Protein AF-A0A6V7LMK2-F1 (afdb_monomer_lite)

Organism: NCBI:txid1563983

Secondary structure (DSSP, 8-state):
--HHHHHHHHHHTTBTTB--TT-EEEEE--TT-HHHHHHHHT--SEEEEE-

pLDDT: mean 81.12, std 8.82, range [52.75, 92.94]

Structure (mmCIF, N/CA/C/O backbone):
data_AF-A0A6V7LMK2-F1
#
_entry.id   AF-A0A6V7LMK2-F1
#
loop_
_atom_site.group_PDB
_atom_site.id
_atom_site.type_symbol
_atom_site.label_atom_id
_atom_site.label_alt_id
_atom_site.label_comp_id
_atom_site.label_asym_id
_atom_site.label_entity_id
_atom_site.label_seq_id
_atom_site.pdbx_PDB_ins_code
_atom_site.Cartn_x
_atom_site.Cartn_y
_atom_site.Cartn_z
_atom_site.occupancy
_atom_site.B_iso_or_equiv
_atom_site.auth_seq_id
_atom_site.auth_comp_id
_atom_site.auth_asym_id
_atom_site.auth_atom_id
_atom_site.pdbx_PDB_model_num
ATOM 1 N N . MET A 1 1 ? 14.510 -1.214 -7.304 1.00 52.75 1 MET A N 1
ATOM 2 C CA . MET A 1 1 ? 13.680 0.006 -7.283 1.00 52.75 1 MET A CA 1
ATOM 3 C C . MET A 1 1 ? 14.624 1.179 -7.200 1.00 52.75 1 MET A C 1
ATOM 5 O O . MET A 1 1 ? 15.517 1.150 -6.359 1.00 52.75 1 MET A O 1
ATOM 9 N N . SER A 1 2 ? 14.526 2.106 -8.144 1.00 63.19 2 SER A N 1
ATOM 10 C CA . SER A 1 2 ? 15.367 3.301 -8.162 1.00 63.19 2 SER A CA 1
ATOM 11 C C . SER A 1 2 ? 14.910 4.266 -7.059 1.00 63.19 2 SER A C 1
ATOM 13 O O . SER A 1 2 ? 13.742 4.246 -6.675 1.00 63.19 2 SER A O 1
ATOM 15 N N . GLU A 1 3 ? 15.792 5.122 -6.534 1.00 59.97 3 GLU A N 1
ATOM 16 C CA . GLU A 1 3 ? 15.394 6.174 -5.574 1.00 59.97 3 GLU A CA 1
ATOM 17 C C . GLU A 1 3 ? 14.290 7.091 -6.130 1.00 59.97 3 GLU A C 1
ATOM 19 O O . GLU A 1 3 ? 13.468 7.605 -5.373 1.00 59.97 3 GLU A O 1
ATOM 24 N N . ALA A 1 4 ? 14.226 7.251 -7.456 1.00 69.06 4 ALA A N 1
ATOM 25 C CA . ALA A 1 4 ? 13.188 8.030 -8.121 1.00 69.06 4 ALA A CA 1
ATOM 26 C C . ALA A 1 4 ? 11.786 7.421 -7.934 1.00 69.06 4 ALA A C 1
ATOM 28 O O . ALA A 1 4 ? 10.828 8.167 -7.731 1.00 69.06 4 ALA A O 1
ATOM 29 N N . ASP A 1 5 ? 11.671 6.088 -7.924 1.00 69.06 5 ASP A N 1
ATOM 30 C CA . ASP A 1 5 ? 10.392 5.392 -7.720 1.00 69.06 5 ASP A CA 1
ATOM 31 C C . ASP A 1 5 ? 9.868 5.610 -6.295 1.00 69.06 5 ASP A C 1
ATOM 33 O O . ASP A 1 5 ? 8.663 5.751 -6.079 1.00 69.06 5 ASP A O 1
ATOM 37 N N . LEU A 1 6 ? 10.778 5.696 -5.317 1.00 70.69 6 LEU A N 1
ATOM 38 C CA . LEU A 1 6 ? 10.429 5.964 -3.925 1.00 70.69 6 LEU A CA 1
ATOM 39 C C . LEU A 1 6 ? 9.903 7.395 -3.756 1.00 70.69 6 LEU A C 1
ATOM 41 O O . LEU A 1 6 ? 8.832 7.586 -3.187 1.00 70.69 6 LEU A O 1
ATOM 45 N N . ILE A 1 7 ? 10.600 8.391 -4.314 1.00 76.88 7 ILE A N 1
ATOM 46 C CA . ILE A 1 7 ? 10.177 9.802 -4.257 1.00 76.88 7 ILE A CA 1
ATOM 47 C C . ILE A 1 7 ? 8.836 10.001 -4.975 1.00 76.88 7 ILE A C 1
ATOM 49 O O . ILE A 1 7 ? 7.963 10.712 -4.472 1.00 76.88 7 ILE A O 1
ATOM 53 N N . TYR A 1 8 ? 8.647 9.355 -6.129 1.00 73.69 8 TYR A N 1
ATOM 54 C CA . TYR A 1 8 ? 7.387 9.378 -6.873 1.00 73.69 8 TYR A CA 1
ATOM 55 C C . TYR A 1 8 ? 6.229 8.834 -6.027 1.00 73.69 8 TYR A C 1
ATOM 57 O O . TYR A 1 8 ? 5.196 9.489 -5.874 1.00 73.69 8 TYR A O 1
ATOM 65 N N . THR A 1 9 ? 6.451 7.678 -5.406 1.00 75.50 9 THR A N 1
ATOM 66 C CA . THR A 1 9 ? 5.487 6.977 -4.555 1.00 75.50 9 THR A CA 1
ATOM 67 C C . THR A 1 9 ? 5.126 7.796 -3.310 1.00 75.50 9 THR A C 1
ATOM 69 O O . THR A 1 9 ? 3.945 7.998 -3.023 1.00 75.50 9 THR A O 1
ATOM 72 N N . GLU A 1 10 ? 6.112 8.357 -2.605 1.00 79.69 10 GLU A N 1
ATOM 73 C CA . GLU A 1 10 ? 5.872 9.198 -1.424 1.00 79.69 10 GLU A CA 1
ATOM 74 C C . GLU A 1 10 ? 5.157 10.511 -1.754 1.00 79.69 10 GLU A C 1
ATOM 76 O O . GLU A 1 10 ? 4.300 10.961 -0.986 1.00 79.69 10 GLU A O 1
ATOM 81 N N . THR A 1 11 ? 5.475 11.110 -2.904 1.00 79.19 11 THR A N 1
ATOM 82 C CA . THR A 1 11 ? 4.821 12.340 -3.366 1.00 79.19 11 THR A CA 1
ATOM 83 C C . THR A 1 11 ? 3.354 12.083 -3.705 1.00 79.19 11 THR A C 1
ATOM 85 O O . THR A 1 11 ? 2.488 12.856 -3.296 1.00 79.19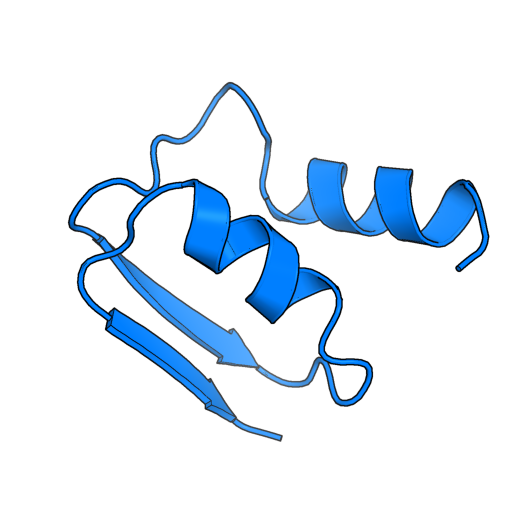 11 THR A O 1
ATOM 88 N N . LEU A 1 12 ? 3.058 10.977 -4.396 1.00 78.62 12 LEU A N 1
ATOM 89 C CA . LEU A 1 12 ? 1.690 10.549 -4.711 1.00 78.62 12 LEU A CA 1
ATOM 90 C C . LEU A 1 12 ? 0.861 10.262 -3.459 1.00 78.62 12 LEU A C 1
ATOM 92 O O . LEU A 1 12 ? -0.298 10.662 -3.386 1.00 78.62 12 LEU A O 1
ATOM 96 N N . MET A 1 13 ? 1.466 9.619 -2.461 1.00 75.69 13 MET A N 1
ATOM 97 C CA . MET A 1 13 ? 0.831 9.377 -1.165 1.00 75.69 13 MET A CA 1
ATOM 98 C C . MET A 1 13 ? 0.767 10.617 -0.270 1.00 75.69 13 MET A C 1
ATOM 100 O O . MET A 1 13 ? 0.239 10.534 0.830 1.00 75.69 13 MET A O 1
ATOM 104 N N . GLN A 1 14 ? 1.337 11.760 -0.665 1.00 79.19 14 GLN A N 1
ATOM 105 C CA . GLN A 1 14 ? 1.444 12.941 0.202 1.00 79.19 14 GLN A CA 1
ATOM 106 C C . GLN A 1 14 ? 1.882 12.580 1.634 1.00 79.19 14 GLN A C 1
ATOM 108 O O . GLN A 1 14 ? 1.273 13.009 2.625 1.00 79.19 14 GLN A O 1
ATOM 113 N N . ARG A 1 15 ? 2.915 11.733 1.734 1.00 72.75 15 ARG A N 1
ATOM 114 C CA . ARG A 1 15 ? 3.321 11.106 2.995 1.00 72.75 15 ARG A CA 1
ATOM 115 C C . ARG A 1 15 ? 3.546 12.169 4.077 1.00 72.75 15 ARG A C 1
ATOM 117 O O . ARG A 1 15 ? 4.264 13.144 3.870 1.00 72.75 15 ARG A O 1
ATOM 124 N N . GLY A 1 16 ? 2.892 12.003 5.226 1.00 75.69 16 GLY A N 1
ATOM 125 C CA . GLY A 1 16 ? 2.970 12.939 6.356 1.00 75.69 16 GLY A CA 1
ATOM 126 C C . GLY A 1 16 ? 1.960 14.094 6.345 1.00 75.69 16 GLY A C 1
ATOM 127 O O . GLY A 1 16 ? 1.863 14.799 7.348 1.00 75.69 16 GLY A O 1
ATOM 128 N N . LYS A 1 17 ? 1.179 14.283 5.272 1.00 81.19 17 LYS A N 1
ATOM 129 C CA . LYS A 1 17 ? 0.010 15.187 5.269 1.00 81.19 17 LYS A CA 1
ATOM 130 C C . LYS A 1 17 ? -1.297 14.430 5.461 1.00 81.19 17 LYS A C 1
ATOM 132 O O . LYS A 1 17 ? -2.143 14.862 6.239 1.00 81.19 17 LYS A O 1
ATOM 137 N N . GLU A 1 18 ? -1.433 13.296 4.782 1.00 80.75 18 GLU A N 1
ATOM 138 C CA . GLU A 1 18 ? -2.634 12.470 4.813 1.00 80.75 18 GLU A CA 1
ATOM 139 C C . GLU A 1 18 ? -2.378 11.208 5.651 1.00 80.75 18 GLU A C 1
ATOM 141 O O . GLU A 1 18 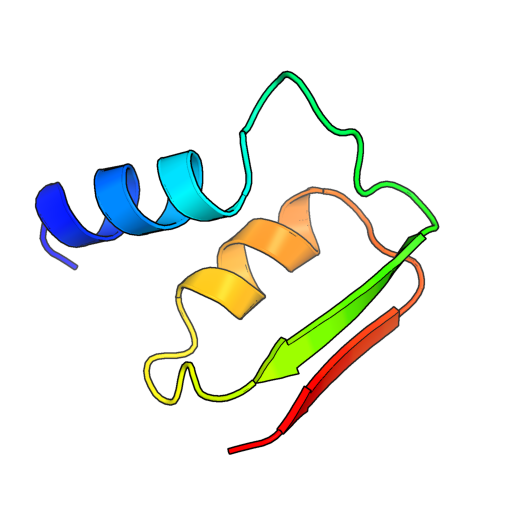? -1.385 10.507 5.459 1.00 80.75 18 GLU A O 1
ATOM 146 N N . SER A 1 19 ? -3.274 10.904 6.592 1.00 83.81 19 SER A N 1
ATOM 147 C CA . SER A 1 19 ? -3.271 9.607 7.276 1.00 83.81 19 SER A CA 1
ATOM 148 C C . SER A 1 19 ? -4.137 8.626 6.497 1.00 83.81 19 SER A C 1
ATOM 150 O O . SER A 1 19 ? -5.294 8.929 6.189 1.00 83.81 19 SER A O 1
ATOM 152 N N . TYR A 1 20 ? -3.587 7.450 6.209 1.00 86.38 20 TYR A N 1
ATOM 153 C CA . TYR A 1 20 ? -4.271 6.366 5.501 1.00 86.38 20 TYR A CA 1
ATOM 154 C C . TYR A 1 20 ? -4.817 5.280 6.433 1.00 86.38 20 TYR A C 1
ATOM 156 O O . TYR A 1 20 ? -5.472 4.340 5.980 1.00 86.38 20 TYR A O 1
ATOM 164 N N . THR A 1 21 ? -4.601 5.413 7.743 1.00 89.94 21 THR A N 1
ATOM 165 C CA . THR A 1 21 ? -5.012 4.409 8.723 1.00 89.94 21 THR A CA 1
ATOM 166 C C . THR A 1 21 ? -6.529 4.257 8.757 1.00 89.94 21 THR A C 1
ATOM 168 O O . THR A 1 21 ? -7.265 5.225 8.939 1.00 89.94 21 THR A O 1
ATOM 171 N N . GLY A 1 22 ? -7.008 3.025 8.574 1.00 90.25 22 GLY A N 1
ATOM 172 C CA . GLY A 1 22 ? -8.439 2.711 8.590 1.00 90.25 22 GLY A CA 1
ATOM 173 C C . GLY A 1 22 ? -9.245 3.263 7.405 1.00 90.25 22 GLY A C 1
ATOM 174 O O . GLY A 1 22 ? -10.470 3.129 7.402 1.00 90.25 22 GLY A O 1
ATOM 175 N N . LYS A 1 23 ? -8.592 3.855 6.396 1.00 90.31 23 LYS A N 1
ATOM 176 C CA . LYS A 1 23 ? -9.253 4.353 5.183 1.00 90.31 23 LYS A CA 1
ATOM 177 C C . LYS A 1 23 ? -9.341 3.277 4.105 1.00 90.31 23 LYS A C 1
ATOM 179 O O . LYS A 1 23 ? -8.575 2.311 4.100 1.00 90.31 23 LYS A O 1
ATOM 184 N N . GLU A 1 24 ? -10.291 3.461 3.199 1.00 91.19 24 GLU A N 1
ATOM 185 C CA . GLU A 1 24 ? -10.428 2.662 1.983 1.00 91.19 24 GLU A CA 1
ATOM 186 C C . GLU A 1 24 ? -9.773 3.423 0.829 1.00 91.19 24 GLU A C 1
ATOM 188 O O . GLU A 1 24 ? -10.020 4.615 0.645 1.00 91.19 24 GLU A O 1
ATOM 193 N N . ILE A 1 25 ? -8.886 2.751 0.100 1.00 88.94 25 ILE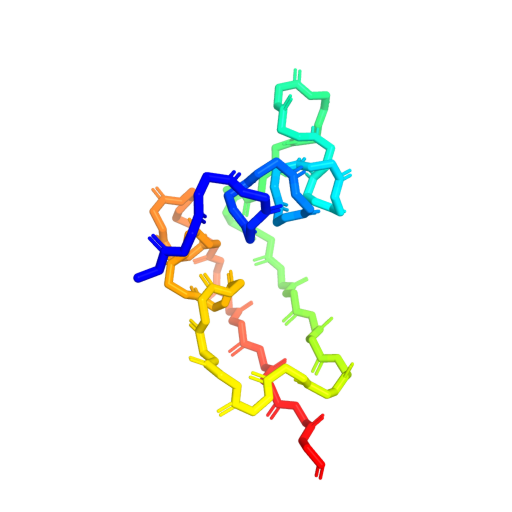 A N 1
ATOM 194 C CA . ILE A 1 25 ? -8.014 3.358 -0.906 1.00 88.94 25 ILE A CA 1
ATOM 195 C C . ILE A 1 25 ? -8.223 2.637 -2.229 1.00 88.94 25 ILE A C 1
ATOM 197 O O . ILE A 1 25 ? -8.261 1.407 -2.267 1.00 88.94 25 ILE A O 1
ATOM 201 N N . VAL A 1 26 ? -8.333 3.401 -3.313 1.00 90.12 26 VAL A N 1
ATOM 202 C CA . VAL A 1 26 ? -8.400 2.871 -4.675 1.00 90.12 26 VAL A CA 1
ATOM 203 C C . VAL A 1 26 ? -7.185 3.362 -5.447 1.00 90.12 26 VAL A C 1
ATOM 205 O O . VAL A 1 26 ? -6.951 4.566 -5.538 1.00 90.12 26 VAL A O 1
ATOM 208 N N . ILE A 1 27 ? -6.418 2.423 -5.989 1.00 88.06 27 ILE A N 1
ATOM 209 C CA . ILE A 1 27 ? -5.297 2.676 -6.887 1.00 88.06 27 ILE A CA 1
ATOM 210 C C . ILE A 1 27 ? -5.777 2.349 -8.301 1.00 88.06 27 ILE A C 1
ATOM 212 O O . ILE A 1 27 ? -6.269 1.248 -8.541 1.00 88.06 27 ILE A O 1
ATOM 216 N N . LEU A 1 28 ? -5.661 3.312 -9.214 1.00 87.06 28 LEU A N 1
ATOM 217 C CA . LEU A 1 28 ? -5.972 3.143 -10.634 1.00 87.06 28 LEU A CA 1
ATOM 218 C C . LEU A 1 28 ? -4.642 3.043 -11.397 1.00 87.06 28 LEU A C 1
ATOM 220 O O . LEU A 1 28 ? -3.897 4.022 -11.451 1.00 87.06 28 LEU A O 1
ATOM 224 N N . GLY A 1 29 ? -4.329 1.868 -11.941 1.00 84.94 29 GLY A N 1
ATOM 225 C CA . GLY A 1 29 ? -3.012 1.500 -12.467 1.00 84.94 29 GLY A CA 1
ATOM 226 C C . GLY A 1 29 ? -2.064 0.975 -11.379 1.00 84.94 29 GLY A C 1
ATOM 227 O O . GLY A 1 29 ? -2.502 0.438 -10.364 1.00 84.94 29 GLY A O 1
ATOM 228 N N . GLY A 1 30 ? -0.751 1.149 -11.571 1.00 71.75 30 GLY A N 1
ATOM 229 C CA . GLY A 1 30 ? 0.261 0.733 -10.586 1.00 71.75 30 GLY A CA 1
ATOM 230 C C . GLY A 1 30 ? 0.645 -0.749 -10.655 1.00 71.75 30 GLY A C 1
ATOM 231 O O . GLY A 1 30 ? 0.833 -1.382 -9.617 1.00 71.75 30 GLY A O 1
ATOM 232 N N . GLY A 1 31 ? 0.773 -1.301 -11.867 1.00 68.19 31 GLY A N 1
ATOM 233 C CA . GLY A 1 31 ? 1.161 -2.700 -12.109 1.00 68.19 31 GLY A CA 1
ATOM 234 C C . GLY A 1 31 ? 2.533 -3.109 -11.555 1.00 68.19 31 GLY A C 1
ATOM 235 O O . GLY A 1 31 ? 2.862 -4.292 -11.509 1.00 68.19 31 GLY A O 1
ATOM 236 N N . ASP A 1 32 ? 3.342 -2.154 -11.093 1.00 75.38 32 ASP A N 1
ATOM 237 C CA . ASP A 1 32 ? 4.604 -2.400 -10.397 1.00 75.38 32 ASP A CA 1
ATOM 238 C C . ASP A 1 32 ? 4.413 -2.778 -8.914 1.00 75.38 32 ASP A C 1
ATOM 240 O O . ASP A 1 32 ? 5.328 -3.317 -8.290 1.00 75.38 32 ASP A O 1
ATOM 244 N N . GLY A 1 33 ? 3.236 -2.509 -8.334 1.00 80.38 33 GLY A N 1
ATOM 245 C CA . GLY A 1 33 ? 2.884 -2.871 -6.959 1.00 80.38 33 GLY A CA 1
ATOM 246 C C . GLY A 1 33 ? 3.641 -2.105 -5.863 1.00 80.38 33 GLY A C 1
ATOM 247 O O . GLY A 1 33 ? 3.375 -2.327 -4.678 1.00 80.38 33 GLY A O 1
ATOM 248 N N . GLY A 1 34 ? 4.548 -1.183 -6.210 1.00 83.56 34 GLY A N 1
ATOM 249 C CA . GLY A 1 34 ? 5.329 -0.406 -5.243 1.00 83.56 34 GLY A CA 1
ATOM 250 C C . GLY A 1 34 ? 4.454 0.500 -4.375 1.00 83.56 34 GLY A C 1
ATOM 251 O O . GLY A 1 34 ? 4.601 0.537 -3.151 1.00 83.56 34 GLY A O 1
ATOM 252 N N . LEU A 1 35 ? 3.470 1.158 -4.994 1.00 80.06 35 LEU A N 1
ATOM 253 C CA . LEU A 1 35 ? 2.511 2.019 -4.298 1.00 80.06 35 LEU A CA 1
ATOM 254 C C . LEU A 1 35 ? 1.612 1.223 -3.340 1.00 80.06 35 LEU A C 1
ATOM 256 O O . LEU A 1 35 ? 1.378 1.649 -2.209 1.00 80.06 35 LEU A O 1
ATOM 260 N N . LEU A 1 36 ? 1.152 0.041 -3.766 1.00 85.44 36 LEU A N 1
ATOM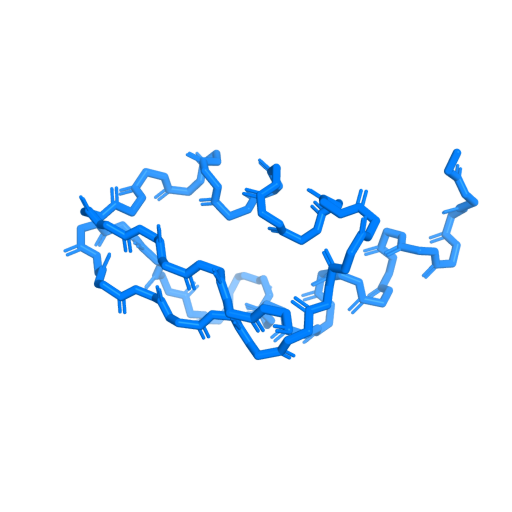 261 C CA . LEU A 1 36 ? 0.371 -0.867 -2.925 1.00 85.44 36 LEU A CA 1
ATOM 262 C C . LEU A 1 36 ? 1.175 -1.295 -1.690 1.00 85.44 36 LEU A C 1
ATOM 264 O O . LEU A 1 36 ? 0.653 -1.271 -0.575 1.00 85.44 36 LEU A O 1
ATOM 268 N N . TRP A 1 37 ? 2.446 -1.656 -1.880 1.00 86.19 37 TRP A N 1
ATOM 269 C CA . TRP A 1 37 ? 3.319 -2.103 -0.798 1.00 86.19 37 TRP A CA 1
ATOM 270 C C . TRP A 1 37 ? 3.518 -1.041 0.286 1.00 86.19 37 TRP A C 1
ATOM 272 O O . TRP A 1 37 ? 3.413 -1.342 1.476 1.00 86.19 37 TRP A O 1
ATOM 282 N N . GLU A 1 38 ? 3.780 0.206 -0.103 1.00 85.50 38 GLU A N 1
ATOM 283 C CA . GLU A 1 38 ? 3.950 1.291 0.863 1.00 85.50 38 GLU A CA 1
ATOM 284 C C . GLU A 1 38 ? 2.631 1.661 1.557 1.00 85.50 38 GLU A C 1
ATOM 286 O O . GLU A 1 38 ? 2.620 1.836 2.776 1.00 85.50 38 GLU A O 1
ATOM 291 N N . LEU A 1 39 ? 1.506 1.692 0.832 1.00 85.56 39 LEU A N 1
ATOM 292 C CA . LEU A 1 39 ? 0.195 1.990 1.417 1.00 85.56 39 LEU A CA 1
ATOM 293 C C . LEU A 1 39 ? -0.219 0.973 2.481 1.00 85.56 39 LEU A C 1
ATOM 295 O O . LEU A 1 39 ? -0.785 1.355 3.501 1.00 85.56 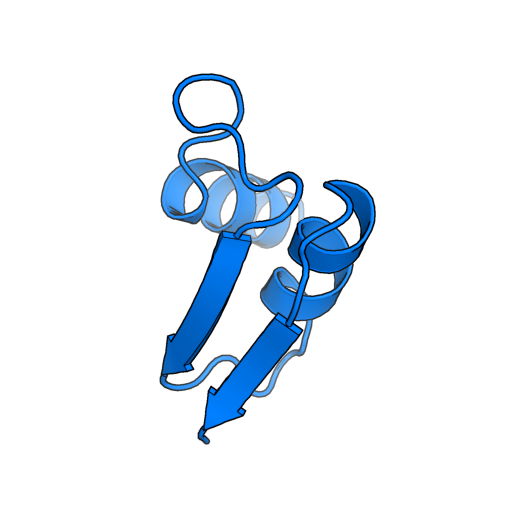39 LEU A O 1
ATOM 299 N N . LEU A 1 40 ? 0.095 -0.311 2.296 1.00 85.00 40 LEU A N 1
ATOM 300 C CA . LEU A 1 40 ? -0.204 -1.346 3.290 1.00 85.00 40 LEU A CA 1
ATOM 301 C C . LEU A 1 40 ? 0.505 -1.109 4.635 1.00 85.00 40 LEU A C 1
ATOM 303 O O . LEU A 1 40 ? -0.035 -1.483 5.681 1.00 85.00 40 LEU A O 1
ATOM 307 N N . LYS A 1 41 ? 1.672 -0.447 4.647 1.00 87.69 41 LYS A N 1
ATOM 308 C CA . LYS A 1 41 ? 2.401 -0.118 5.888 1.00 87.69 41 LYS A CA 1
ATOM 309 C C . LYS A 1 41 ? 1.662 0.910 6.748 1.00 87.69 41 LYS A C 1
ATOM 311 O O . LYS A 1 41 ? 1.790 0.876 7.970 1.00 87.69 41 LYS A O 1
ATOM 316 N N . GLU A 1 42 ? 0.839 1.760 6.136 1.00 86.81 42 GLU A N 1
ATOM 317 C CA . GLU A 1 42 ? 0.039 2.790 6.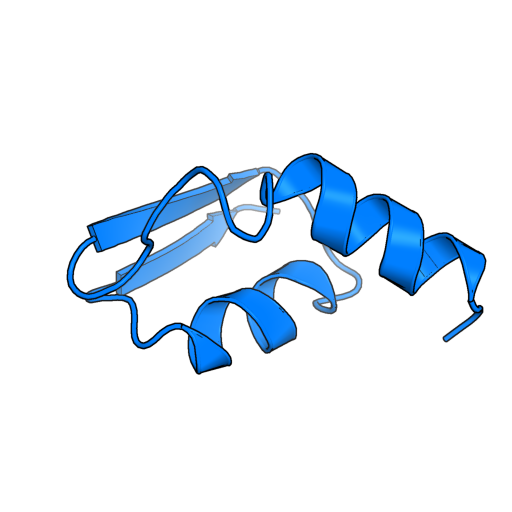817 1.00 86.81 42 GLU A CA 1
ATOM 318 C C . GLU A 1 42 ? -1.253 2.234 7.462 1.00 86.81 42 GLU A C 1
ATOM 320 O O . GLU A 1 42 ? -2.068 2.983 8.011 1.00 86.81 42 GLU A O 1
ATOM 325 N N . LYS A 1 43 ? -1.435 0.903 7.443 1.00 88.06 43 LYS A N 1
ATOM 326 C CA . LYS A 1 43 ? -2.585 0.169 8.008 1.00 88.06 43 LYS A CA 1
ATOM 327 C C . LYS A 1 43 ? -3.951 0.663 7.497 1.00 88.06 43 LYS A C 1
ATOM 329 O O . LYS A 1 43 ? -4.819 1.036 8.298 1.00 88.06 43 LYS A O 1
ATOM 334 N N . PRO A 1 44 ? -4.175 0.664 6.175 1.00 91.44 44 PRO A N 1
ATOM 335 C CA . PRO A 1 44 ? -5.472 0.981 5.603 1.00 91.44 44 PRO A CA 1
ATOM 336 C C . PRO A 1 44 ? -6.497 -0.099 5.958 1.00 91.44 44 PRO A C 1
ATOM 338 O O . PRO A 1 44 ? -6.149 -1.232 6.290 1.00 91.44 44 PRO A O 1
ATOM 341 N N . LYS A 1 45 ? -7.781 0.251 5.881 1.00 92.94 45 LYS A N 1
ATOM 342 C CA . LYS A 1 45 ? -8.882 -0.703 6.079 1.00 92.94 45 LYS A CA 1
ATOM 343 C C . LYS A 1 45 ? -9.048 -1.613 4.865 1.00 92.94 45 LYS A C 1
ATOM 345 O O . LYS A 1 45 ? -9.268 -2.809 5.024 1.00 92.94 45 LYS A O 1
ATOM 350 N N . GLN A 1 46 ? -8.943 -1.047 3.665 1.00 90.44 46 GLN A N 1
ATOM 351 C CA . GLN A 1 46 ? -9.003 -1.786 2.408 1.00 90.44 46 GLN A CA 1
ATOM 352 C C . GLN A 1 46 ? -8.233 -1.029 1.329 1.00 90.44 46 GLN A C 1
ATOM 354 O O . GLN A 1 46 ? -8.349 0.190 1.229 1.00 90.44 46 GLN A O 1
ATOM 359 N N . VAL A 1 47 ? -7.468 -1.747 0.510 1.00 90.12 47 VAL A N 1
ATOM 360 C CA . VAL A 1 47 ? -6.829 -1.191 -0.687 1.00 90.12 47 VAL A CA 1
ATOM 361 C C . VAL A 1 47 ? -7.301 -2.002 -1.881 1.00 90.12 47 VAL A C 1
ATOM 363 O O . VAL A 1 47 ? -7.172 -3.224 -1.883 1.00 90.12 47 VAL A O 1
ATOM 366 N N . THR A 1 48 ? -7.866 -1.325 -2.873 1.00 89.56 48 THR A N 1
ATOM 367 C CA . THR A 1 48 ? -8.295 -1.928 -4.136 1.00 89.56 48 THR A CA 1
ATOM 368 C C . THR A 1 48 ? -7.404 -1.391 -5.241 1.00 89.56 48 THR A C 1
ATOM 370 O O . THR A 1 48 ? -7.349 -0.183 -5.446 1.00 89.56 48 THR A O 1
ATOM 373 N N . MET A 1 49 ? -6.704 -2.278 -5.940 1.00 89.25 49 MET A N 1
ATOM 374 C CA . MET A 1 49 ? -5.903 -1.929 -7.111 1.00 89.25 49 MET A CA 1
ATOM 375 C C . MET A 1 49 ? -6.657 -2.376 -8.359 1.00 89.25 49 MET A C 1
ATOM 377 O O . MET A 1 49 ? -7.051 -3.538 -8.457 1.00 89.25 49 MET A O 1
ATOM 381 N N . LEU A 1 50 ? -6.898 -1.439 -9.267 1.00 84.44 50 LEU A N 1
ATOM 382 C CA . LEU A 1 50 ? -7.560 -1.668 -10.544 1.00 84.44 50 LEU A CA 1
ATOM 383 C C . LEU A 1 50 ? -6.550 -1.342 -11.638 1.00 84.44 50 LEU A C 1
ATOM 385 O O . LEU A 1 50 ? -6.208 -0.174 -11.808 1.00 84.44 50 LEU A O 1
ATOM 389 N N . GLU A 1 51 ? -6.066 -2.368 -12.331 1.00 74.81 51 GLU A N 1
ATOM 390 C CA . GLU A 1 51 ? -5.185 -2.235 -13.497 1.00 74.81 51 GLU A CA 1
ATOM 391 C C . GLU A 1 51 ? -5.980 -2.246 -14.805 1.00 74.81 51 GLU A C 1
ATOM 393 O O . GLU A 1 51 ? -6.913 -3.077 -14.925 1.00 74.81 51 GLU A O 1
#

Radius of gyration: 10.53 Å; chains: 1; bounding box: 26×18×22 Å

Foldseek 3Di:
DDVVVVVVLCVVVVPPPDQQAQAEEEAEDDPVCPNVVVSVVSHHVYYHYHD

Sequence (51 aa):
MSEADLIYTETLMQRGKESYTGKEIVILGGGDGGLLWELLKEKPKQVTMLE

InterPro domains:
  IPR015576 Spermine synthase, animal [PTHR46315] (1-51)
  IPR029063 S-adenosyl-L-methionine-dependent methyltransferase superfamily [G3DSA:3.40.50.150] (4-51)
  IPR029063 S-adenosyl-L-methionine-dependent methyltransferase superfamily [SSF53335] (6-51)
  IPR030373 Polyamine biosynthesis domain, conserved site [PS01330] (25-38)
  IPR030374 Polyamine biosynthesis domain [PS51006] (1-51)